Protein AF-W1XTV5-F1 (afdb_monomer_lite)

pLDDT: mean 93.38, std 7.38, range [55.5, 98.56]

InterPro domains:
  IPR000194 ATPase, F1/V1/A1 complex, alpha/beta subunit, nucleotide-binding domain [PF00006] (3-72)
  IPR022878 V-type ATP synthase catalytic alpha chain [PTHR43607] (8-72)
  IPR027417 P-loop containing nucleoside triphosphate hydrolase [SSF52540] (3-72)

Organism: NCBI:txid408170

Structure (mmCIF, N/CA/C/O backbone):
data_AF-W1XTV5-F1
#
_entry.id   AF-W1XTV5-F1
#
loop_
_atom_site.group_PDB
_atom_site.id
_atom_site.type_symbol
_atom_site.label_atom_id
_atom_site.label_alt_id
_atom_site.label_comp_id
_atom_site.label_asym_id
_atom_site.label_entity_id
_atom_site.label_seq_id
_atom_site.pdbx_PDB_ins_code
_atom_site.Cartn_x
_atom_site.Cartn_y
_atom_site.Cartn_z
_atom_site.occupancy
_atom_site.B_iso_or_equiv
_atom_site.auth_seq_id
_atom_site.auth_comp_id
_atom_site.auth_asym_id
_atom_site.auth_atom_id
_atom_site.pdbx_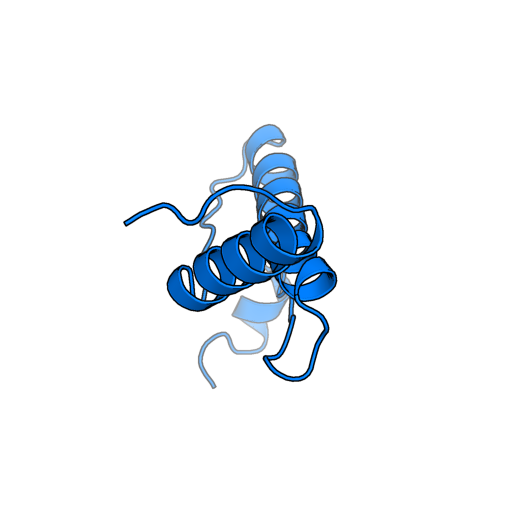PDB_model_num
ATOM 1 N N . LYS A 1 1 ? 8.055 3.305 17.859 1.00 58.38 1 LYS A N 1
ATOM 2 C CA . LYS A 1 1 ? 8.075 4.339 18.923 1.00 58.38 1 LYS A CA 1
ATOM 3 C C . LYS A 1 1 ? 6.991 5.400 18.679 1.00 58.38 1 LYS A C 1
ATOM 5 O O . LYS A 1 1 ? 6.669 6.128 19.602 1.00 58.38 1 LYS A O 1
ATOM 10 N N . ASP A 1 2 ? 6.372 5.393 17.492 1.00 79.69 2 ASP A N 1
ATOM 11 C CA . ASP A 1 2 ? 5.553 6.503 16.986 1.00 79.69 2 ASP A CA 1
ATOM 12 C C . ASP A 1 2 ? 4.035 6.305 17.153 1.00 79.69 2 ASP A C 1
ATOM 14 O O . ASP A 1 2 ? 3.331 7.258 17.457 1.00 79.69 2 ASP A O 1
ATOM 18 N N . LEU A 1 3 ? 3.512 5.074 17.039 1.00 86.94 3 LEU A N 1
ATOM 19 C CA . LEU A 1 3 ? 2.078 4.787 17.260 1.00 86.94 3 LEU A CA 1
ATOM 20 C C . LEU A 1 3 ? 1.755 4.334 18.697 1.00 86.94 3 LEU A C 1
ATOM 22 O O . LEU A 1 3 ? 0.660 4.578 19.199 1.00 86.94 3 LEU A O 1
ATOM 26 N N . GLY A 1 4 ? 2.694 3.664 19.373 1.00 93.50 4 GLY A N 1
ATOM 27 C CA . GLY A 1 4 ? 2.451 3.029 20.676 1.00 93.50 4 GLY A CA 1
ATOM 28 C C . GLY A 1 4 ? 1.344 1.952 20.649 1.00 93.50 4 GLY A C 1
ATOM 29 O O . GLY A 1 4 ? 0.767 1.675 19.595 1.00 93.50 4 GLY A O 1
ATOM 30 N N . PRO A 1 5 ? 1.027 1.323 21.797 1.00 94.31 5 PRO A N 1
ATOM 31 C CA . PRO A 1 5 ? -0.014 0.292 21.874 1.00 94.31 5 PRO A CA 1
ATOM 32 C C . PRO A 1 5 ? -1.408 0.813 21.496 1.00 94.31 5 PRO A C 1
ATOM 34 O O . PRO A 1 5 ? -2.125 0.172 20.731 1.00 94.31 5 PRO A O 1
ATOM 37 N N . GLU A 1 6 ? -1.772 2.004 21.978 1.00 94.19 6 GLU A N 1
ATOM 38 C CA . GLU A 1 6 ? -3.083 2.607 21.708 1.00 94.19 6 GLU A CA 1
ATOM 39 C C . GLU A 1 6 ? -3.239 3.058 20.251 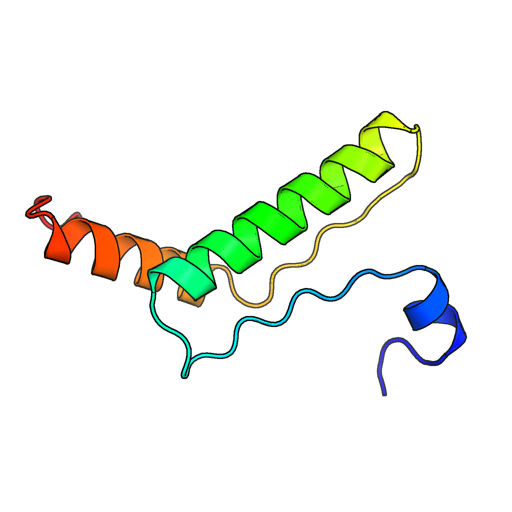1.00 94.19 6 GLU A C 1
ATOM 41 O O . GLU A 1 6 ? -4.311 2.906 19.669 1.00 94.19 6 GLU A O 1
ATOM 46 N N . GLY A 1 7 ? -2.174 3.566 19.618 1.00 93.81 7 GLY A N 1
ATOM 47 C CA . GLY A 1 7 ? -2.198 3.865 18.187 1.00 93.81 7 GLY A CA 1
ATOM 48 C C . GLY A 1 7 ? -2.287 2.602 17.340 1.00 93.81 7 GLY A C 1
ATOM 49 O O . GLY A 1 7 ? -3.047 2.582 16.374 1.00 93.81 7 GLY A O 1
ATOM 50 N N . MET A 1 8 ? -1.593 1.528 17.725 1.00 94.81 8 MET A N 1
ATOM 51 C CA . MET A 1 8 ? -1.631 0.262 16.989 1.00 94.81 8 MET A CA 1
ATOM 52 C C . MET A 1 8 ? -3.023 -0.387 17.006 1.00 94.81 8 MET A C 1
ATOM 54 O O . MET A 1 8 ? -3.462 -0.898 15.984 1.00 94.81 8 MET A O 1
ATOM 58 N N . LYS A 1 9 ? -3.768 -0.290 18.119 1.00 95.50 9 LYS A N 1
ATOM 59 C CA . LYS A 1 9 ? -5.151 -0.805 18.221 1.00 95.50 9 LYS A CA 1
ATOM 60 C C . LYS A 1 9 ? -6.125 -0.198 17.203 1.00 95.50 9 LYS A C 1
ATOM 62 O O . LYS A 1 9 ? -7.143 -0.811 16.901 1.00 95.50 9 LYS A O 1
ATOM 67 N N . LYS A 1 10 ? -5.839 1.008 16.705 1.00 94.75 10 LYS A N 1
ATOM 68 C CA . LYS A 1 10 ? -6.686 1.750 15.753 1.00 94.75 10 LYS A CA 1
ATOM 69 C C . LYS A 1 10 ? -6.043 1.935 14.378 1.00 94.75 10 LYS A C 1
ATOM 71 O O . LYS A 1 10 ? -6.543 2.727 13.584 1.00 94.75 10 LYS A O 1
ATOM 76 N N . SER A 1 11 ? -4.928 1.257 14.118 1.00 96.19 11 SER A N 1
ATOM 77 C CA . SER A 1 11 ? -4.169 1.397 12.877 1.00 96.19 11 SER A CA 1
ATOM 78 C C . SER A 1 11 ? -4.041 0.052 12.185 1.00 96.19 11 SER A C 1
ATOM 80 O O . SER A 1 11 ? -3.895 -0.982 12.831 1.00 96.19 11 SER A O 1
ATOM 82 N N . VAL A 1 12 ? -4.035 0.080 10.858 1.00 97.06 12 VAL A N 1
ATOM 83 C CA . VAL A 1 12 ? -3.623 -1.064 10.046 1.00 97.06 12 VAL A CA 1
ATOM 84 C C . VAL A 1 12 ? -2.313 -0.696 9.371 1.00 97.06 12 VAL A C 1
ATOM 86 O O . VAL A 1 12 ? -2.217 0.352 8.737 1.00 97.06 12 VAL A O 1
ATOM 89 N N . VAL A 1 13 ? -1.299 -1.545 9.530 1.00 95.94 13 VAL A N 1
ATOM 90 C CA . VAL A 1 13 ? 0.025 -1.340 8.936 1.00 95.94 13 VAL A CA 1
ATOM 91 C C . VAL A 1 13 ? 0.252 -2.414 7.881 1.00 95.94 13 VAL A C 1
ATOM 93 O O . VAL A 1 13 ? 0.281 -3.603 8.193 1.00 95.94 13 VAL A O 1
ATOM 96 N N . VAL A 1 14 ? 0.417 -1.989 6.630 1.00 96.56 14 VAL A N 1
ATOM 97 C CA . VAL A 1 14 ? 0.742 -2.876 5.509 1.00 96.56 14 VAL A CA 1
ATOM 98 C C . VAL A 1 14 ? 2.214 -2.690 5.162 1.00 96.56 14 VAL A C 1
ATOM 100 O O . VAL A 1 14 ? 2.613 -1.635 4.676 1.00 96.56 14 VAL A O 1
ATOM 103 N N . CYS A 1 15 ? 3.027 -3.715 5.414 1.00 94.81 15 CYS A N 1
ATOM 104 C CA . CYS A 1 15 ? 4.470 -3.664 5.187 1.00 94.81 15 CYS A CA 1
ATOM 105 C C . CYS A 1 15 ? 4.855 -4.413 3.905 1.00 94.81 15 CYS A C 1
ATOM 107 O O . CYS A 1 15 ? 4.811 -5.642 3.864 1.00 94.81 15 CYS A O 1
ATOM 109 N N . ALA A 1 16 ? 5.300 -3.677 2.884 1.00 93.69 16 ALA A N 1
ATOM 110 C CA . ALA A 1 16 ? 5.955 -4.229 1.699 1.00 93.69 16 ALA A CA 1
ATOM 111 C C . ALA A 1 16 ? 7.354 -3.611 1.566 1.00 93.69 16 ALA A C 1
ATOM 113 O O . ALA A 1 16 ? 7.533 -2.534 1.002 1.00 93.69 16 ALA A O 1
ATOM 114 N N . THR A 1 17 ? 8.341 -4.283 2.151 1.00 90.81 17 THR A N 1
ATOM 115 C CA . THR A 1 17 ? 9.732 -3.822 2.213 1.00 90.81 17 THR A CA 1
ATOM 116 C C . THR A 1 17 ? 10.409 -3.841 0.835 1.00 90.81 17 THR A C 1
ATOM 118 O O . THR A 1 17 ? 9.935 -4.476 -0.109 1.00 90.81 17 THR A O 1
ATOM 121 N N . SER A 1 18 ? 11.520 -3.113 0.682 1.00 87.56 18 SER A N 1
ATOM 122 C CA . SER A 1 18 ? 12.185 -2.920 -0.618 1.00 87.56 18 SER A CA 1
ATOM 123 C C . SER A 1 18 ? 12.782 -4.193 -1.225 1.00 87.56 18 SER A C 1
ATOM 125 O O . SER A 1 18 ? 12.978 -4.243 -2.433 1.00 87.56 18 SER A O 1
ATOM 127 N N . ASP A 1 19 ? 13.046 -5.215 -0.410 1.00 91.25 19 ASP A N 1
ATOM 128 C CA . ASP A 1 19 ? 13.479 -6.554 -0.833 1.00 91.25 19 ASP A CA 1
ATOM 129 C C . ASP A 1 19 ? 12.349 -7.380 -1.470 1.00 91.25 19 ASP A C 1
ATOM 131 O O . ASP A 1 19 ? 12.601 -8.448 -2.025 1.00 91.25 19 ASP A O 1
ATOM 135 N N . LYS A 1 20 ? 11.092 -6.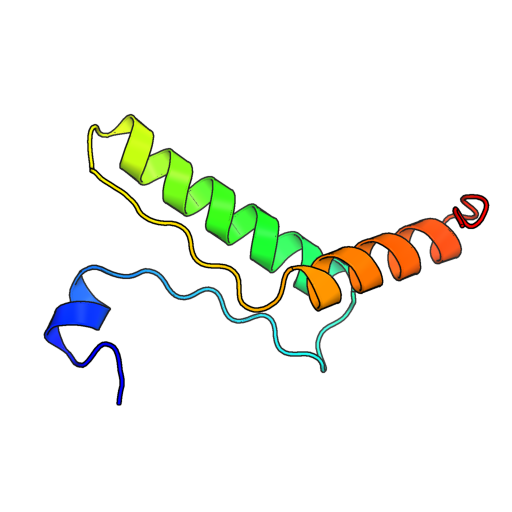918 -1.400 1.00 95.31 20 LYS A N 1
ATOM 136 C CA . LYS A 1 20 ? 9.963 -7.613 -2.027 1.00 95.31 20 LYS A CA 1
ATOM 137 C C . LYS A 1 20 ? 9.887 -7.322 -3.528 1.00 95.31 20 LYS A C 1
ATOM 139 O O . LYS A 1 20 ? 10.217 -6.207 -3.943 1.00 95.31 20 LYS A O 1
ATOM 144 N N . PRO A 1 21 ? 9.377 -8.271 -4.341 1.00 95.75 21 PRO A N 1
ATOM 145 C CA . PRO A 1 21 ? 9.149 -8.056 -5.771 1.00 95.75 21 PRO A CA 1
ATOM 146 C C . PRO A 1 21 ? 8.286 -6.820 -6.052 1.00 95.75 21 PRO A C 1
ATOM 148 O O . PRO A 1 21 ? 7.376 -6.512 -5.277 1.00 95.75 21 PRO A O 1
ATOM 151 N N . ALA A 1 22 ? 8.515 -6.149 -7.186 1.00 95.00 22 ALA A N 1
ATOM 152 C CA . ALA A 1 22 ? 7.803 -4.923 -7.567 1.00 95.00 22 ALA A CA 1
ATOM 153 C C . ALA A 1 22 ? 6.280 -5.052 -7.486 1.00 95.00 22 ALA A C 1
ATOM 155 O O . ALA A 1 22 ? 5.612 -4.205 -6.892 1.00 95.00 22 ALA A O 1
ATOM 156 N N . LEU A 1 23 ? 5.746 -6.173 -7.975 1.00 95.12 23 LEU A N 1
ATOM 157 C CA . LEU A 1 23 ? 4.316 -6.458 -7.926 1.00 95.12 23 LEU A CA 1
ATOM 158 C C . LEU A 1 23 ? 3.769 -6.502 -6.489 1.00 95.12 23 LEU A C 1
ATOM 160 O O . LEU A 1 23 ? 2.665 -6.025 -6.239 1.00 95.12 23 LEU A O 1
ATOM 164 N N . ILE A 1 24 ? 4.532 -7.036 -5.530 1.00 96.19 24 ILE A N 1
ATOM 165 C CA . ILE A 1 24 ? 4.135 -7.074 -4.115 1.00 96.19 24 ILE A CA 1
ATOM 166 C C . ILE A 1 24 ? 4.158 -5.671 -3.512 1.00 96.19 24 ILE A C 1
ATOM 168 O O . ILE A 1 24 ? 3.228 -5.310 -2.796 1.00 96.19 24 ILE A O 1
ATOM 172 N N . ARG A 1 25 ? 5.171 -4.856 -3.836 1.00 95.50 25 ARG A N 1
ATOM 173 C CA . ARG A 1 25 ? 5.242 -3.456 -3.380 1.00 95.50 25 ARG A CA 1
ATOM 174 C C . ARG A 1 25 ? 4.046 -2.645 -3.887 1.00 95.50 25 ARG A C 1
ATOM 176 O O . ARG A 1 25 ? 3.410 -1.944 -3.103 1.00 95.50 25 ARG A O 1
ATOM 183 N N . MET A 1 26 ? 3.682 -2.809 -5.161 1.00 95.38 26 MET A N 1
ATOM 184 C CA . MET A 1 26 ? 2.484 -2.186 -5.734 1.00 95.38 26 MET A CA 1
ATOM 185 C C . MET A 1 26 ? 1.199 -2.669 -5.060 1.00 95.38 26 MET A C 1
ATOM 187 O O . MET A 1 26 ? 0.370 -1.863 -4.643 1.00 95.38 26 MET A O 1
ATOM 191 N N . LYS A 1 27 ? 1.037 -3.989 -4.913 1.00 95.94 27 LYS A N 1
ATOM 192 C CA . LYS A 1 27 ? -0.146 -4.562 -4.262 1.00 95.94 27 LYS A CA 1
ATOM 193 C C . LYS A 1 27 ? -0.265 -4.132 -2.805 1.00 95.94 27 LYS A C 1
ATOM 195 O O . LYS A 1 27 ? -1.384 -3.935 -2.349 1.00 95.94 27 LYS A O 1
ATOM 200 N N . GLY A 1 28 ? 0.844 -3.952 -2.089 1.00 96.44 28 GLY A N 1
ATOM 201 C CA . GLY A 1 28 ? 0.844 -3.462 -0.710 1.00 96.44 28 GLY A CA 1
ATOM 202 C C . GLY A 1 28 ? 0.190 -2.086 -0.588 1.00 96.44 28 GLY A C 1
ATOM 203 O O . GLY A 1 28 ? -0.709 -1.906 0.229 1.00 96.44 28 GLY A O 1
ATOM 204 N N . ALA A 1 29 ? 0.566 -1.152 -1.465 1.00 95.75 29 ALA A N 1
ATOM 205 C CA . ALA A 1 29 ? -0.052 0.170 -1.547 1.00 95.75 29 ALA A CA 1
ATOM 206 C C . ALA A 1 29 ? -1.559 0.095 -1.851 1.00 95.75 29 ALA A C 1
ATOM 208 O O . ALA A 1 29 ? -2.358 0.670 -1.117 1.00 95.75 29 ALA A O 1
ATOM 209 N N . LEU A 1 30 ? -1.957 -0.670 -2.875 1.00 96.62 30 LEU A N 1
ATOM 210 C CA . LEU A 1 30 ? -3.372 -0.830 -3.247 1.00 96.62 30 LEU A CA 1
ATOM 211 C C . LEU A 1 30 ? -4.197 -1.510 -2.146 1.00 96.62 30 LEU A C 1
ATOM 213 O O . LEU A 1 30 ? -5.337 -1.132 -1.899 1.00 96.62 30 LEU A O 1
ATOM 217 N N . THR A 1 31 ? -3.611 -2.486 -1.452 1.00 97.75 31 THR A N 1
ATOM 218 C CA . THR A 1 31 ? -4.244 -3.166 -0.315 1.00 97.75 31 THR A CA 1
ATOM 219 C C . THR A 1 31 ? -4.473 -2.189 0.835 1.00 97.75 31 THR A C 1
ATOM 221 O O . THR A 1 31 ? -5.560 -2.165 1.405 1.00 97.75 31 THR A O 1
ATOM 224 N N . ALA A 1 32 ? -3.484 -1.348 1.157 1.00 97.75 32 ALA A N 1
ATOM 225 C CA . ALA A 1 32 ? -3.637 -0.314 2.178 1.00 97.75 32 ALA A CA 1
ATOM 226 C C . ALA A 1 32 ? -4.742 0.687 1.809 1.00 97.75 32 ALA A C 1
ATOM 228 O O . ALA A 1 32 ? -5.557 1.034 2.666 1.00 97.75 32 ALA A O 1
ATOM 229 N N . THR A 1 33 ? -4.815 1.092 0.536 1.00 97.69 33 THR A N 1
ATOM 230 C CA . THR A 1 33 ? -5.904 1.934 0.025 1.00 97.69 33 THR A CA 1
ATOM 231 C C . THR A 1 33 ? -7.257 1.259 0.211 1.00 97.69 33 THR A C 1
ATOM 233 O O . THR A 1 33 ? -8.122 1.841 0.855 1.00 97.69 33 THR A O 1
ATOM 236 N N . ALA A 1 34 ? -7.425 0.015 -0.244 1.00 98.44 34 ALA A N 1
ATOM 237 C CA . ALA A 1 34 ? -8.689 -0.711 -0.117 1.00 98.44 34 ALA A CA 1
ATOM 238 C C . ALA A 1 34 ? -9.142 -0.867 1.348 1.00 98.44 34 ALA A C 1
ATOM 240 O O . ALA A 1 34 ? -10.321 -0.713 1.661 1.00 98.44 34 ALA A O 1
ATOM 241 N N . 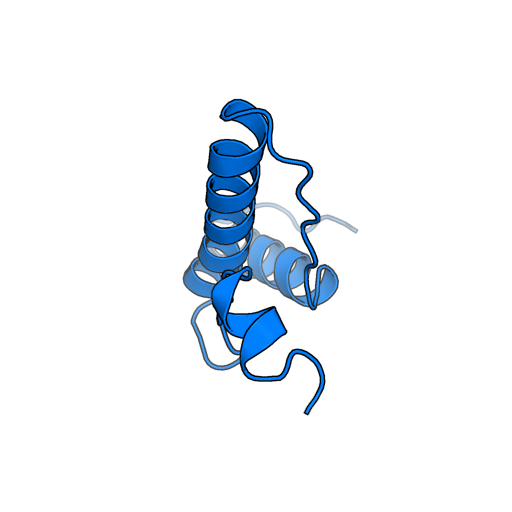ILE A 1 35 ?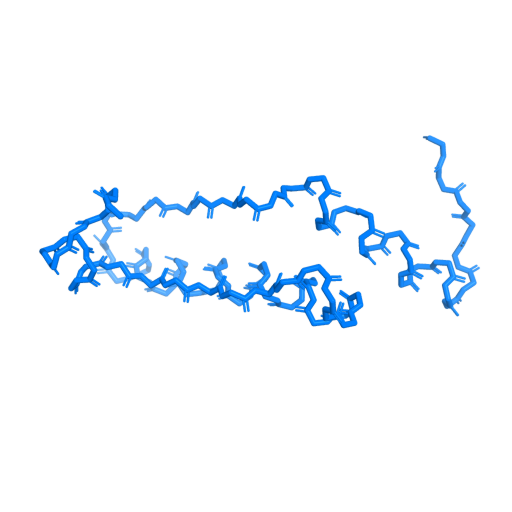 -8.207 -1.116 2.273 1.00 98.38 35 ILE A N 1
ATOM 242 C CA . ILE A 1 35 ? -8.501 -1.173 3.713 1.00 98.38 35 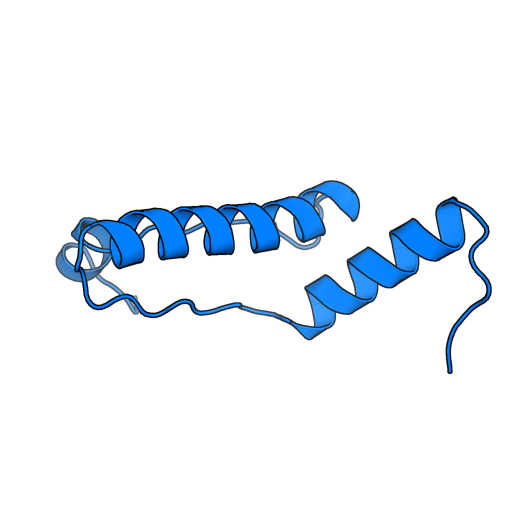ILE A CA 1
ATOM 243 C C . ILE A 1 35 ? -8.966 0.195 4.234 1.00 98.38 35 ILE A C 1
ATOM 245 O O . ILE A 1 35 ? -9.922 0.268 5.008 1.00 98.38 35 ILE A O 1
ATOM 249 N N . ALA A 1 36 ? -8.312 1.283 3.821 1.00 98.38 36 ALA A N 1
ATOM 250 C CA . ALA A 1 36 ? -8.711 2.629 4.218 1.00 98.38 36 ALA A CA 1
ATOM 251 C C . ALA A 1 36 ? -10.109 2.990 3.689 1.00 98.38 36 ALA A C 1
ATOM 253 O O . ALA A 1 36 ? -10.913 3.563 4.426 1.00 98.38 36 ALA A O 1
ATOM 254 N N . GLU A 1 37 ? -10.416 2.612 2.446 1.00 98.50 37 GLU A N 1
ATOM 255 C CA . GLU A 1 37 ? -11.735 2.799 1.838 1.00 98.50 37 GLU A CA 1
ATOM 256 C C . GLU A 1 37 ? -12.818 2.006 2.563 1.00 98.50 37 GLU A C 1
ATOM 258 O O . GLU A 1 37 ? -13.856 2.571 2.890 1.00 98.50 37 GLU A O 1
ATOM 263 N N . TYR A 1 38 ? -12.548 0.753 2.932 1.00 98.50 38 TYR A N 1
ATOM 264 C CA . TYR A 1 38 ? -13.480 -0.053 3.721 1.00 98.50 38 TYR A CA 1
ATOM 265 C C . TYR A 1 38 ? -13.907 0.652 5.021 1.00 98.50 38 TYR A C 1
ATOM 267 O O . TYR A 1 38 ? -15.097 0.749 5.319 1.00 98.50 38 TYR A O 1
ATOM 275 N N . PHE A 1 39 ? -12.960 1.200 5.790 1.00 98.31 39 PHE A N 1
ATOM 276 C CA . PHE A 1 39 ? -13.301 1.923 7.021 1.00 98.31 39 PHE A CA 1
ATOM 277 C C . PHE A 1 39 ? -13.958 3.285 6.753 1.00 98.31 39 PHE A C 1
ATOM 279 O O . PHE A 1 39 ? -14.840 3.692 7.515 1.00 98.31 39 PHE A O 1
ATOM 286 N N . ARG A 1 40 ? -13.572 3.983 5.675 1.00 98.44 40 ARG A N 1
ATOM 287 C CA . ARG A 1 40 ? -14.237 5.219 5.224 1.00 98.44 40 ARG A CA 1
ATOM 288 C C . ARG A 1 40 ? -15.712 4.956 4.922 1.00 98.44 40 ARG A C 1
ATOM 290 O O . ARG A 1 40 ? -16.562 5.711 5.385 1.00 98.44 40 ARG A O 1
ATOM 297 N N . ASP A 1 41 ? -16.012 3.877 4.206 1.00 98.56 41 ASP A N 1
ATOM 298 C CA . ASP A 1 41 ? -17.368 3.519 3.778 1.00 98.56 41 ASP A CA 1
ATOM 299 C C . ASP A 1 41 ? -18.257 3.104 4.966 1.00 98.56 41 ASP A C 1
ATOM 301 O O . ASP A 1 41 ? -19.475 3.252 4.925 1.00 98.56 41 ASP A O 1
ATOM 305 N N . GLN A 1 42 ? -17.653 2.703 6.089 1.00 98.38 42 GLN A N 1
ATOM 306 C CA . GLN A 1 42 ? -18.329 2.531 7.383 1.00 98.38 42 GLN A CA 1
ATOM 307 C C . GLN A 1 42 ? -18.551 3.848 8.155 1.00 98.38 42 GLN A C 1
ATOM 309 O O . GLN A 1 42 ? -18.892 3.832 9.341 1.00 98.38 42 GLN A O 1
ATOM 314 N N . GLY A 1 43 ? -18.314 4.999 7.524 1.00 98.19 43 GLY A N 1
ATOM 315 C CA . GLY A 1 43 ? -18.472 6.325 8.122 1.00 98.19 43 GLY A CA 1
ATOM 316 C C . GLY A 1 43 ? -17.351 6.722 9.088 1.00 98.19 43 GLY A C 1
ATOM 317 O O . GLY A 1 43 ? -17.513 7.673 9.857 1.00 98.19 43 GLY A O 1
ATOM 318 N N . LYS A 1 44 ? -16.212 6.013 9.101 1.00 97.75 44 LYS A N 1
ATOM 319 C CA . LYS A 1 44 ? -15.067 6.384 9.946 1.00 97.75 44 LYS A CA 1
ATOM 320 C C . LYS A 1 44 ? -14.248 7.491 9.283 1.00 97.75 44 LYS A C 1
ATOM 322 O O . LYS A 1 44 ? -14.085 7.538 8.068 1.00 97.75 44 LYS A O 1
ATOM 327 N N . LYS A 1 45 ? -13.660 8.362 10.107 1.00 97.62 45 LYS A N 1
ATOM 328 C CA . LYS A 1 45 ? -12.631 9.307 9.657 1.00 97.62 45 LYS A CA 1
ATOM 329 C C . LYS A 1 45 ? -11.298 8.570 9.588 1.00 97.62 45 LYS A C 1
ATOM 331 O O . LYS A 1 45 ? -10.754 8.197 10.625 1.00 97.62 45 LYS A O 1
ATOM 336 N N . VAL A 1 46 ? -10.803 8.349 8.377 1.00 97.44 46 VAL A N 1
ATOM 337 C CA . VAL A 1 46 ? -9.589 7.569 8.114 1.00 97.44 46 VAL A CA 1
ATOM 338 C C . VAL A 1 46 ? -8.526 8.473 7.502 1.00 97.44 46 VAL A C 1
ATOM 340 O O . VAL A 1 46 ? -8.838 9.351 6.701 1.00 97.44 46 VAL A O 1
ATOM 343 N N . ILE A 1 47 ? -7.268 8.242 7.874 1.00 96.69 47 ILE A N 1
ATOM 344 C CA . ILE A 1 47 ? -6.096 8.801 7.203 1.00 96.69 47 ILE A CA 1
ATOM 345 C C . ILE A 1 47 ? -5.298 7.647 6.597 1.00 96.69 47 ILE A C 1
ATOM 347 O O . ILE A 1 47 ? -4.991 6.676 7.286 1.00 96.69 47 ILE A O 1
ATOM 351 N N . LEU A 1 48 ? -4.975 7.752 5.308 1.00 97.19 48 LEU A N 1
ATOM 352 C CA . LEU A 1 48 ? -4.055 6.842 4.635 1.00 97.19 48 LEU A CA 1
ATOM 353 C C . LEU A 1 48 ? -2.695 7.529 4.522 1.00 97.19 48 LEU A C 1
ATOM 355 O O . LEU A 1 48 ? -2.589 8.606 3.941 1.00 97.19 48 LEU A O 1
ATOM 359 N N . MET A 1 49 ? -1.660 6.896 5.066 1.00 95.44 49 MET A N 1
ATOM 360 C CA . MET A 1 49 ? -0.276 7.344 4.942 1.00 95.44 49 MET A CA 1
ATOM 361 C C . MET A 1 49 ? 0.514 6.307 4.148 1.00 95.44 49 MET A C 1
ATOM 363 O O . MET A 1 49 ? 0.439 5.116 4.444 1.00 95.44 49 MET A O 1
ATOM 367 N N . MET A 1 50 ? 1.265 6.762 3.145 1.00 94.25 50 MET A N 1
ATOM 368 C CA . MET A 1 50 ? 2.088 5.904 2.296 1.00 94.25 50 MET A CA 1
ATOM 369 C C . MET A 1 50 ? 3.552 6.327 2.379 1.00 94.25 50 MET A C 1
ATOM 371 O O . MET A 1 50 ? 3.912 7.416 1.938 1.00 94.25 50 MET A O 1
ATOM 375 N N . ASP A 1 51 ? 4.391 5.428 2.884 1.00 92.94 51 ASP A N 1
ATOM 376 C CA . ASP A 1 51 ? 5.845 5.572 2.888 1.00 92.94 51 ASP A CA 1
ATOM 377 C C . ASP A 1 51 ? 6.469 4.432 2.052 1.00 92.94 51 ASP A C 1
ATOM 379 O O . ASP A 1 51 ? 6.481 3.280 2.481 1.00 92.94 51 ASP A O 1
ATOM 383 N N . SER A 1 52 ? 6.902 4.654 0.803 1.00 92.31 52 SER A N 1
ATOM 384 C CA . SER A 1 52 ? 6.900 5.921 0.046 1.00 92.31 52 SER A CA 1
ATOM 385 C C . SER A 1 52 ? 6.245 5.794 -1.327 1.00 92.31 52 SER A C 1
ATOM 387 O O . SER A 1 52 ? 6.384 4.789 -2.029 1.00 92.31 52 SER A O 1
ATOM 389 N N . VAL A 1 53 ? 5.592 6.881 -1.750 1.00 93.00 53 VAL A N 1
ATOM 390 C CA . VAL A 1 53 ? 4.971 7.009 -3.079 1.00 93.00 53 VAL A CA 1
ATOM 391 C C . VAL A 1 53 ? 6.008 6.858 -4.197 1.00 93.00 53 VAL A C 1
ATOM 393 O O . VAL A 1 53 ? 5.742 6.216 -5.209 1.00 93.00 53 VAL A O 1
ATOM 396 N N . THR A 1 54 ? 7.233 7.356 -4.005 1.00 94.25 54 THR A N 1
ATOM 397 C CA . THR A 1 54 ? 8.318 7.204 -4.988 1.00 94.25 54 THR A CA 1
ATOM 398 C C . THR A 1 54 ? 8.677 5.735 -5.214 1.00 94.25 54 THR A C 1
ATOM 400 O O . THR A 1 54 ? 8.875 5.307 -6.351 1.00 94.25 54 THR A O 1
ATOM 403 N N . ARG A 1 55 ? 8.735 4.922 -4.149 1.00 92.31 55 ARG A N 1
ATOM 404 C CA . ARG A 1 55 ? 9.009 3.478 -4.262 1.00 92.31 55 ARG A CA 1
ATOM 405 C C . ARG A 1 55 ? 7.855 2.726 -4.920 1.00 92.31 55 ARG A C 1
ATOM 407 O O . ARG A 1 55 ? 8.116 1.769 -5.649 1.00 92.31 55 ARG A O 1
ATOM 414 N N . TYR A 1 56 ? 6.619 3.180 -4.718 1.00 94.31 56 TYR A N 1
ATOM 415 C CA . TYR A 1 56 ? 5.455 2.683 -5.448 1.00 94.31 56 TYR A CA 1
ATOM 416 C C . TYR A 1 56 ? 5.552 2.988 -6.953 1.00 94.31 56 TYR A C 1
ATOM 418 O O . TYR A 1 56 ? 5.468 2.068 -7.765 1.00 94.31 56 TYR A O 1
ATOM 426 N N . ALA A 1 57 ? 5.832 4.239 -7.332 1.00 94.81 57 ALA A N 1
ATOM 427 C CA . ALA A 1 57 ? 5.966 4.645 -8.733 1.00 94.81 57 ALA A CA 1
ATOM 428 C C . ALA A 1 57 ? 7.108 3.908 -9.457 1.00 94.81 57 ALA A C 1
ATOM 430 O O . ALA A 1 57 ? 6.941 3.431 -10.578 1.00 94.81 57 ALA A O 1
ATOM 431 N N . MET A 1 58 ? 8.260 3.734 -8.800 1.00 94.06 58 MET A N 1
ATOM 432 C CA . MET A 1 58 ? 9.362 2.945 -9.364 1.00 94.06 58 MET A CA 1
ATOM 433 C C . MET A 1 58 ? 8.980 1.478 -9.575 1.00 94.06 58 MET A C 1
ATOM 435 O O . MET A 1 58 ? 9.376 0.892 -10.576 1.00 94.06 58 MET A O 1
ATOM 439 N N . ALA A 1 59 ? 8.200 0.887 -8.662 1.00 94.56 59 ALA A N 1
ATOM 440 C CA . ALA A 1 59 ? 7.703 -0.476 -8.829 1.00 94.56 59 ALA A CA 1
ATOM 441 C C . ALA A 1 59 ? 6.731 -0.587 -10.014 1.00 94.56 59 ALA A C 1
ATOM 443 O O . ALA A 1 59 ? 6.830 -1.537 -10.784 1.00 94.56 59 ALA A O 1
ATOM 444 N N . GLN A 1 60 ? 5.853 0.402 -10.203 1.00 94.19 60 GLN A N 1
ATOM 445 C CA . GLN A 1 60 ? 4.977 0.469 -11.374 1.00 94.19 60 GLN A CA 1
ATOM 446 C C . GLN A 1 60 ? 5.775 0.550 -12.676 1.00 94.19 60 GLN A C 1
ATOM 448 O O . GLN A 1 60 ? 5.501 -0.207 -13.601 1.00 94.19 60 GLN A O 1
ATOM 453 N N . ARG A 1 61 ? 6.812 1.392 -12.721 1.00 94.62 61 ARG A N 1
ATOM 454 C CA . ARG A 1 61 ? 7.717 1.484 -13.874 1.00 94.62 61 ARG A CA 1
ATOM 455 C C . ARG A 1 61 ? 8.450 0.168 -14.150 1.00 94.62 61 ARG A C 1
ATOM 457 O O . ARG A 1 61 ? 8.549 -0.230 -15.301 1.00 94.62 61 ARG A O 1
ATOM 464 N N . GLU A 1 62 ? 8.960 -0.504 -13.118 1.00 94.25 62 GLU A N 1
ATOM 465 C CA . GLU A 1 62 ? 9.632 -1.808 -13.247 1.00 94.25 62 GLU A CA 1
ATOM 466 C C . GLU A 1 62 ? 8.699 -2.858 -13.869 1.00 94.25 62 GLU A C 1
ATOM 468 O O . GLU A 1 62 ? 9.098 -3.575 -14.784 1.00 94.25 62 GLU A O 1
ATOM 473 N N . VAL A 1 63 ? 7.437 -2.897 -13.424 1.00 93.56 63 VAL A N 1
ATOM 474 C CA . VAL A 1 63 ? 6.410 -3.789 -13.981 1.00 93.56 63 VAL A CA 1
ATOM 475 C C . VAL A 1 63 ? 6.061 -3.418 -15.425 1.00 93.56 63 VAL A C 1
ATOM 477 O O . VAL A 1 63 ? 6.034 -4.309 -16.268 1.00 93.56 63 VAL A O 1
ATOM 480 N N . GLY A 1 64 ? 5.847 -2.133 -15.726 1.00 93.88 64 GLY A N 1
ATOM 481 C CA . GLY A 1 64 ? 5.544 -1.653 -17.082 1.00 93.88 64 GLY A CA 1
ATOM 482 C C . GLY A 1 64 ? 6.644 -2.007 -18.087 1.00 93.88 64 GLY A C 1
ATOM 483 O O . GLY A 1 64 ? 6.380 -2.585 -19.140 1.00 93.88 64 GLY A O 1
ATOM 484 N N . LEU A 1 65 ? 7.907 -1.771 -17.721 1.00 93.50 65 LEU A N 1
ATOM 485 C CA . LEU A 1 65 ? 9.053 -2.140 -18.556 1.00 93.50 65 LEU A CA 1
ATOM 486 C C . LEU A 1 65 ? 9.152 -3.657 -18.773 1.00 93.50 65 LEU A C 1
ATOM 488 O O . LEU A 1 65 ? 9.479 -4.093 -19.874 1.00 93.50 65 LEU A O 1
ATOM 492 N N . ALA A 1 66 ? 8.841 -4.466 -17.754 1.00 92.00 66 ALA A N 1
ATOM 493 C CA . ALA A 1 66 ? 8.861 -5.924 -17.870 1.00 92.00 66 ALA A CA 1
ATOM 494 C C . ALA A 1 66 ? 7.798 -6.469 -18.842 1.00 92.00 66 ALA A C 1
ATOM 496 O O . ALA A 1 66 ? 8.011 -7.526 -19.433 1.00 92.00 66 ALA A O 1
ATOM 497 N N . ILE A 1 67 ? 6.682 -5.753 -19.028 1.00 94.19 67 ILE A N 1
ATOM 498 C CA . ILE A 1 67 ? 5.634 -6.105 -20.002 1.00 94.19 67 ILE A CA 1
ATOM 499 C C . ILE A 1 67 ? 5.796 -5.389 -21.356 1.00 94.19 67 ILE A C 1
ATOM 501 O O . ILE A 1 67 ? 4.962 -5.570 -22.241 1.00 94.19 67 ILE A O 1
ATOM 505 N N . GLY A 1 68 ? 6.873 -4.616 -21.539 1.00 92.50 68 GLY A N 1
ATOM 506 C CA . GLY A 1 68 ? 7.210 -3.954 -22.802 1.00 92.50 68 GLY A CA 1
ATOM 507 C C . GLY A 1 68 ? 6.573 -2.578 -23.012 1.00 92.50 68 GLY A C 1
ATOM 508 O O . GLY A 1 68 ? 6.576 -2.088 -24.141 1.00 92.50 68 GLY A O 1
ATOM 509 N N . GLU A 1 69 ? 6.036 -1.939 -21.968 1.00 92.75 69 GLU A N 1
ATOM 510 C CA . GLU A 1 69 ? 5.568 -0.556 -22.079 1.00 92.75 69 GLU A CA 1
ATOM 511 C C . GLU A 1 69 ? 6.741 0.388 -22.395 1.00 92.75 69 GLU A C 1
ATOM 513 O O . GLU A 1 69 ? 7.830 0.248 -21.822 1.00 92.75 69 GLU A O 1
ATOM 518 N N . PRO A 1 70 ? 6.545 1.370 -23.294 1.00 89.62 70 PRO A N 1
ATOM 519 C CA . PRO A 1 70 ? 7.574 2.354 -23.576 1.00 89.62 70 PRO A CA 1
ATOM 520 C C . PRO A 1 70 ? 7.865 3.188 -22.316 1.00 89.62 70 PRO A C 1
ATOM 522 O O . PRO A 1 70 ? 6.939 3.557 -21.590 1.00 89.62 70 PRO A O 1
ATOM 525 N N . PRO A 1 71 ? 9.138 3.520 -22.040 1.00 84.06 71 PRO A N 1
ATOM 526 C CA . PRO A 1 71 ? 9.479 4.349 -20.895 1.00 84.06 71 PRO A CA 1
ATOM 527 C C . PRO A 1 71 ? 8.869 5.746 -21.052 1.00 84.06 71 PRO A C 1
ATOM 529 O O . PRO A 1 71 ? 9.126 6.435 -22.037 1.00 84.06 71 PRO A O 1
ATOM 532 N N . ALA A 1 72 ? 8.104 6.179 -20.053 1.00 72.94 72 ALA A N 1
ATOM 533 C CA . ALA A 1 72 ? 7.713 7.575 -19.916 1.00 72.94 72 ALA A CA 1
ATOM 534 C C . ALA A 1 72 ? 8.868 8.381 -19.288 1.00 72.94 72 ALA A C 1
ATOM 536 O O . ALA A 1 72 ? 9.482 7.922 -18.318 1.00 72.94 72 ALA A O 1
ATOM 537 N N . THR A 1 73 ? 9.176 9.544 -19.871 1.00 55.50 73 THR A N 1
ATOM 538 C CA . THR A 1 73 ? 10.075 10.579 -19.318 1.00 55.50 73 THR A CA 1
ATOM 539 C C . THR A 1 73 ? 9.370 11.453 -18.300 1.00 55.50 73 THR A C 1
ATOM 541 O O . THR A 1 73 ? 8.218 11.846 -18.590 1.00 55.50 73 THR A O 1
#

Foldseek 3Di:
DPQPPVNVVVDDDQDDDPPHQLVSLLVSLVVLVVVQVVVVVVVDDGDRDDDPPVSNVVSVQVVCVVVPHDDDD

Radius of gyration: 14.92 Å; chains: 1; bounding box: 32×19×46 Å

Sequence (73 aa):
KDLGPEGMKKSVVVCATSDKPALIRMKGALTATAIAEYFRDQGKKVILMMDSVTRYAMAQREVGLAIGEPPAT

Secondary structure (DSSP, 8-state):
--SHHHHHTT-------TTS-HHHHHHHHHHHHHHHHHHHHTT-------TTHHHHHHHHHHHHHHTTPPPP-